Protein AF-A0A9P7CGU2-F1 (afdb_monomer_lite)

pLDDT: mean 72.19, std 17.39, range [30.64, 96.75]

Foldseek 3Di:
DDDDDDDDDPDDPDPPVVVVLLVVLVVVCVVVQLDDLVNSQVVSCVVPVPDDADSVNSQCCCVPVVQKDKAFEDEDAPVCPDPVNVVVVVVVVVVLVPDPVRDQQPPDKDKDKDKDQPPPRPRIGIDHHPDHHYDHDDPDHDFIWIWIWIAGNVGTQAIFTDGDDVPDDTDGDGDHDDDPD

Structure (mmCIF, N/CA/C/O backbone):
data_AF-A0A9P7CGU2-F1
#
_entry.id   AF-A0A9P7CGU2-F1
#
loop_
_atom_site.group_PDB
_atom_site.id
_atom_site.type_symbol
_atom_site.label_atom_id
_atom_site.label_alt_id
_atom_site.label_comp_id
_atom_site.label_asym_id
_atom_site.label_entity_id
_atom_site.label_seq_id
_atom_site.pdbx_PDB_ins_code
_atom_site.Cartn_x
_atom_site.Cartn_y
_atom_site.Cartn_z
_atom_site.occupancy
_atom_site.B_iso_or_equiv
_atom_site.auth_seq_id
_atom_site.auth_comp_id
_atom_site.auth_asym_id
_atom_site.auth_atom_id
_atom_site.pdbx_PDB_model_num
ATOM 1 N N . MET A 1 1 ? -16.434 8.265 68.501 1.00 37.88 1 MET A N 1
ATOM 2 C CA . MET A 1 1 ? -16.560 8.860 67.153 1.00 37.88 1 MET A CA 1
ATOM 3 C C . MET A 1 1 ? -15.640 8.088 66.218 1.00 37.88 1 MET A C 1
ATOM 5 O O . MET A 1 1 ? -14.451 8.360 66.194 1.00 37.88 1 MET A O 1
ATOM 9 N N . GLY A 1 2 ? -16.152 7.045 65.562 1.00 32.41 2 GLY A N 1
ATOM 10 C CA . GLY A 1 2 ? -15.391 6.237 64.605 1.00 32.41 2 GLY A CA 1
ATOM 11 C C . GLY A 1 2 ? -15.874 6.549 63.194 1.00 32.41 2 GLY A C 1
ATOM 12 O O . GLY A 1 2 ? -17.048 6.344 62.898 1.00 32.41 2 GLY A O 1
ATOM 13 N N . SER A 1 3 ? -15.001 7.099 62.356 1.00 31.88 3 SER A N 1
ATOM 14 C CA . SER A 1 3 ? -15.272 7.406 60.953 1.00 31.88 3 SER A CA 1
ATOM 15 C C . SER A 1 3 ? -15.147 6.134 60.110 1.00 31.88 3 SER A C 1
ATOM 17 O O . SER A 1 3 ? -14.070 5.553 59.998 1.00 31.88 3 SER A O 1
ATOM 19 N N . SER A 1 4 ? -16.256 5.684 59.513 1.00 32.94 4 SER A N 1
ATOM 20 C CA . SER A 1 4 ? -16.241 4.562 58.572 1.00 32.94 4 SER A CA 1
ATOM 21 C C . SER A 1 4 ? -15.754 5.038 57.204 1.00 32.94 4 SER A C 1
ATOM 23 O O . SER A 1 4 ? -16.378 5.892 56.571 1.00 32.94 4 SER A O 1
ATOM 25 N N . THR A 1 5 ? -14.653 4.468 56.735 1.00 36.03 5 THR A N 1
ATOM 26 C CA . THR A 1 5 ? -14.149 4.612 55.373 1.00 36.03 5 THR A CA 1
ATOM 27 C C . THR A 1 5 ? -15.061 3.850 54.407 1.00 36.03 5 THR A C 1
ATOM 29 O O . THR A 1 5 ? -15.158 2.626 54.436 1.00 36.03 5 THR A O 1
ATOM 32 N N . GLY A 1 6 ? -15.771 4.587 53.550 1.00 30.64 6 GLY A N 1
ATOM 33 C CA . GLY A 1 6 ? -16.609 4.018 52.497 1.00 30.64 6 GLY A CA 1
ATOM 34 C C . GLY A 1 6 ? -15.752 3.384 51.404 1.00 30.64 6 GLY A C 1
ATOM 35 O O . GLY A 1 6 ? -15.169 4.084 50.581 1.00 30.64 6 GLY A O 1
ATOM 36 N N . ALA A 1 7 ? -15.675 2.055 51.392 1.00 32.12 7 ALA A N 1
ATOM 37 C CA . ALA A 1 7 ? -15.080 1.298 50.302 1.00 32.12 7 ALA A CA 1
ATOM 38 C C . ALA A 1 7 ? -15.982 1.378 49.059 1.00 32.12 7 ALA A C 1
ATOM 40 O O . ALA A 1 7 ? -17.099 0.858 49.029 1.00 32.12 7 ALA A O 1
ATOM 41 N N . THR A 1 8 ? -15.490 2.027 48.008 1.00 32.62 8 THR A N 1
ATOM 42 C CA . THR A 1 8 ? -16.128 2.077 46.691 1.00 32.62 8 THR A CA 1
ATOM 43 C C . THR A 1 8 ? -16.125 0.677 46.073 1.00 32.62 8 THR A C 1
ATOM 45 O O . THR A 1 8 ? -15.131 0.220 45.507 1.00 32.62 8 THR A O 1
ATOM 48 N N . HIS A 1 9 ? -17.249 -0.033 46.179 1.00 30.89 9 HIS A N 1
ATOM 49 C CA . HIS A 1 9 ? -17.448 -1.312 45.505 1.00 30.89 9 HIS A CA 1
ATOM 50 C C . HIS A 1 9 ? -17.393 -1.127 43.981 1.00 30.89 9 HIS A C 1
ATOM 52 O O . HIS A 1 9 ? -18.337 -0.656 43.345 1.00 30.89 9 HIS A O 1
ATOM 58 N N . ARG A 1 10 ? -16.286 -1.561 43.371 1.00 36.75 10 ARG A N 1
ATOM 59 C CA . ARG A 1 10 ? -16.172 -1.753 41.923 1.00 36.75 10 ARG A CA 1
ATOM 60 C C . ARG A 1 10 ? -17.087 -2.919 41.533 1.00 36.75 10 ARG A C 1
ATOM 62 O O . ARG A 1 10 ? -16.716 -4.082 41.683 1.00 36.75 10 ARG A O 1
ATOM 69 N N . LYS A 1 11 ? -18.312 -2.618 41.085 1.00 37.34 11 LYS A N 1
ATOM 70 C CA . LYS A 1 11 ? -19.259 -3.620 40.568 1.00 37.34 11 LYS A CA 1
ATOM 71 C C . LYS A 1 11 ? -18.592 -4.399 39.425 1.00 37.34 11 LYS A C 1
ATOM 73 O O . LYS A 1 11 ? -18.336 -3.842 38.360 1.00 37.34 11 LYS A O 1
ATOM 78 N N . LYS A 1 12 ? -18.314 -5.689 39.642 1.00 38.78 12 LYS A N 1
ATOM 79 C CA . LYS A 1 12 ? -17.943 -6.633 38.578 1.00 38.78 12 LYS A CA 1
ATOM 80 C C . LYS A 1 12 ? -19.150 -6.780 37.645 1.00 38.78 12 LYS A C 1
ATOM 82 O O . LYS A 1 12 ? -20.145 -7.388 38.031 1.00 38.78 12 LYS A O 1
ATOM 87 N N . LYS A 1 13 ? -19.087 -6.205 36.440 1.00 42.78 13 LYS A N 1
ATOM 88 C CA . LYS A 1 13 ? -20.099 -6.446 35.401 1.00 42.78 13 LYS A CA 1
ATOM 89 C C . LYS A 1 13 ? -19.945 -7.876 34.859 1.00 42.78 13 LYS A C 1
ATOM 91 O O . LYS A 1 13 ? -18.907 -8.259 34.331 1.00 42.78 13 LYS A O 1
ATOM 96 N N . THR A 1 14 ? -21.010 -8.638 35.075 1.00 39.34 14 THR A N 1
ATOM 97 C CA . THR A 1 14 ? -21.422 -9.943 34.534 1.00 39.34 14 THR A CA 1
ATOM 98 C C . THR A 1 14 ? -20.773 -10.368 33.204 1.00 39.34 14 THR A C 1
ATOM 100 O O . THR A 1 14 ? -20.945 -9.710 32.179 1.00 39.34 14 THR A O 1
ATOM 103 N N . GLY A 1 15 ? -20.104 -11.526 33.200 1.00 44.94 15 GLY A N 1
ATOM 104 C CA . GLY A 1 15 ? -19.258 -12.014 32.097 1.00 44.94 15 GLY A CA 1
ATOM 105 C C . GLY A 1 15 ? -19.942 -12.411 30.778 1.00 44.94 15 GLY A C 1
ATOM 106 O O . GLY A 1 15 ? -19.235 -12.646 29.802 1.00 44.94 15 GLY A O 1
ATOM 107 N N . LEU A 1 16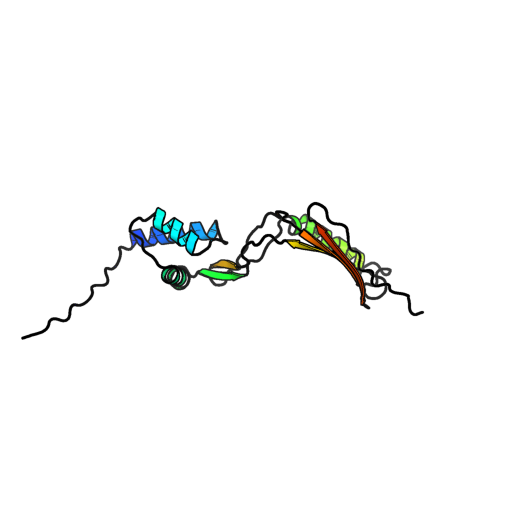 ? -21.279 -12.474 30.701 1.00 40.31 16 LEU A N 1
ATOM 108 C CA . LEU A 1 16 ? -21.995 -12.814 29.457 1.00 40.31 16 LEU A CA 1
ATOM 109 C C . LEU A 1 16 ? -22.236 -11.580 28.566 1.00 40.31 16 LEU A C 1
ATOM 111 O O . LEU A 1 16 ? -21.989 -11.630 27.364 1.00 40.31 16 LEU A O 1
ATOM 115 N N . SER A 1 17 ? -22.622 -10.450 29.169 1.00 56.09 17 SER A N 1
ATOM 116 C CA . SER A 1 17 ? -22.809 -9.165 28.473 1.00 56.09 17 SER A CA 1
ATOM 117 C C . SER A 1 17 ? -21.483 -8.631 27.910 1.00 56.09 17 SER A C 1
ATOM 119 O O . SER A 1 17 ? -21.430 -8.200 26.760 1.00 56.09 17 SER A O 1
ATOM 121 N N . SER A 1 18 ? -20.383 -8.782 28.657 1.00 62.91 18 SER A N 1
ATOM 122 C CA . SER A 1 18 ? -19.045 -8.359 28.221 1.00 62.91 18 SER A CA 1
ATOM 123 C C . SER A 1 18 ? -18.516 -9.153 27.019 1.00 62.91 18 SER A C 1
ATOM 125 O O . SER A 1 18 ? -17.850 -8.589 26.158 1.00 62.91 18 SER A O 1
ATOM 127 N N . ARG A 1 19 ? -18.832 -10.454 26.913 1.00 63.19 19 ARG A N 1
ATOM 128 C CA . ARG A 1 19 ? -18.417 -11.294 25.770 1.00 63.19 19 ARG A CA 1
ATOM 129 C C . ARG A 1 19 ? -19.183 -10.963 24.491 1.00 63.19 19 ARG A C 1
ATOM 131 O O . ARG A 1 19 ? -18.594 -10.945 23.415 1.00 63.19 19 ARG A O 1
ATOM 138 N N . ILE A 1 20 ? -20.481 -10.683 24.607 1.00 68.44 20 ILE A N 1
ATOM 139 C CA . ILE A 1 20 ? -21.316 -10.272 23.468 1.00 68.44 20 ILE A CA 1
ATOM 140 C C . ILE A 1 20 ? -20.854 -8.908 22.942 1.00 68.44 20 ILE A C 1
ATOM 142 O O . ILE A 1 20 ? -20.693 -8.745 21.732 1.00 68.44 20 ILE A O 1
ATOM 146 N N . LEU A 1 21 ? -20.563 -7.968 23.848 1.00 68.06 21 LEU A N 1
ATOM 147 C CA . LEU A 1 21 ? -20.000 -6.657 23.518 1.00 68.06 21 LEU A CA 1
ATOM 148 C C . LEU A 1 21 ? -18.669 -6.792 22.756 1.00 68.06 21 LEU A C 1
ATOM 150 O O . LEU A 1 21 ? -18.493 -6.174 21.706 1.00 68.06 21 LEU A O 1
ATOM 154 N N . LEU A 1 22 ? -17.769 -7.657 23.240 1.00 71.31 22 LEU A N 1
ATOM 155 C CA . LEU A 1 22 ? -16.462 -7.905 22.627 1.00 71.31 22 LEU A CA 1
ATOM 156 C C . LEU A 1 22 ? -16.592 -8.443 21.194 1.00 71.31 22 LEU A C 1
ATOM 158 O O . LEU A 1 22 ? -15.954 -7.937 20.274 1.00 71.31 22 LEU A O 1
ATOM 162 N N . LEU A 1 23 ? -17.464 -9.432 20.980 1.00 76.31 23 LEU A N 1
ATOM 163 C CA . LEU A 1 23 ? -17.697 -10.013 19.654 1.00 76.31 23 LEU A CA 1
ATOM 164 C C . LEU A 1 23 ? -18.288 -8.998 18.670 1.00 76.31 23 LEU A C 1
ATOM 166 O O . LEU A 1 23 ? -17.923 -8.988 17.495 1.00 76.31 23 LEU A O 1
ATOM 170 N N . GLN A 1 24 ? -19.202 -8.141 19.128 1.00 75.62 24 GLN A N 1
ATOM 171 C CA . GLN A 1 24 ? -19.783 -7.101 18.282 1.00 75.62 24 GLN A CA 1
ATOM 172 C C . GLN A 1 24 ? -18.763 -6.023 17.904 1.00 75.62 24 GLN A C 1
ATOM 174 O O . GLN A 1 24 ? -18.763 -5.573 16.758 1.00 75.62 24 GLN A O 1
ATOM 179 N N . LEU A 1 25 ? -17.886 -5.649 18.836 1.00 77.56 25 LEU A N 1
ATOM 180 C CA . LEU A 1 25 ? -16.820 -4.678 18.611 1.00 77.56 25 LEU A CA 1
ATOM 181 C C . LEU A 1 25 ? -15.802 -5.183 17.582 1.00 77.56 25 LEU A C 1
ATOM 183 O O . LEU A 1 25 ? -15.525 -4.490 16.604 1.00 77.56 25 LEU A O 1
ATOM 187 N N . VAL A 1 26 ? -15.323 -6.418 17.753 1.00 81.31 26 VAL A N 1
ATOM 188 C CA . VAL A 1 26 ? -14.406 -7.079 16.810 1.00 81.31 26 VAL A CA 1
ATOM 189 C C . VAL A 1 26 ? -15.022 -7.133 15.412 1.00 81.31 26 VAL A C 1
ATOM 191 O O . VAL A 1 26 ? -14.436 -6.636 14.454 1.00 81.31 26 VAL A O 1
ATOM 194 N N . ARG A 1 27 ? -16.269 -7.615 15.296 1.00 83.44 27 ARG A N 1
ATOM 195 C CA . ARG A 1 27 ? -16.975 -7.668 14.006 1.00 83.44 27 ARG A CA 1
ATOM 196 C C . ARG A 1 27 ? -17.137 -6.295 13.361 1.00 83.44 27 ARG A C 1
ATOM 198 O O . ARG A 1 27 ? -17.102 -6.199 12.137 1.00 83.44 27 ARG A O 1
ATOM 205 N N . PHE A 1 28 ? -17.375 -5.241 14.138 1.00 83.62 28 PHE A N 1
AT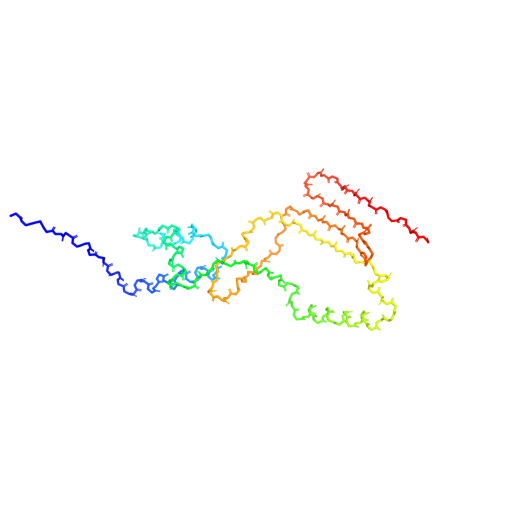OM 206 C CA . PHE A 1 28 ? -17.519 -3.898 13.581 1.00 83.62 28 PHE A CA 1
ATOM 207 C C . PHE A 1 28 ? -16.197 -3.379 13.010 1.00 83.62 28 PHE A C 1
ATOM 209 O O . PHE A 1 28 ? -16.196 -2.858 11.895 1.00 83.62 28 PHE A O 1
ATOM 216 N N . ILE A 1 29 ? -15.093 -3.555 13.742 1.00 82.56 29 ILE A N 1
ATOM 217 C CA . ILE A 1 29 ? -13.759 -3.104 13.327 1.00 82.56 29 ILE A CA 1
ATOM 218 C C . ILE A 1 29 ? -13.276 -3.887 12.108 1.00 82.56 29 ILE A C 1
ATOM 220 O O . ILE A 1 29 ? -12.797 -3.276 11.158 1.00 82.56 29 ILE A O 1
ATOM 224 N N . ASP A 1 30 ? -13.472 -5.205 12.084 1.00 83.00 30 ASP A N 1
ATOM 225 C CA . ASP A 1 30 ? -13.054 -6.042 10.954 1.00 83.00 30 ASP A CA 1
ATOM 226 C C . ASP A 1 30 ? -13.797 -5.667 9.659 1.00 83.00 30 ASP A C 1
ATOM 228 O O . ASP A 1 30 ? -13.213 -5.671 8.576 1.00 83.00 30 ASP A O 1
ATOM 232 N N . ASN A 1 31 ? -15.072 -5.271 9.765 1.00 84.06 31 ASN A N 1
ATOM 233 C CA . ASN A 1 31 ? -15.859 -4.796 8.621 1.00 84.06 31 ASN A CA 1
ATOM 234 C C . ASN A 1 31 ? -15.598 -3.323 8.268 1.00 84.06 31 ASN A C 1
ATOM 236 O O . ASN A 1 31 ? -15.838 -2.909 7.136 1.00 84.06 31 ASN A O 1
ATOM 240 N N . ASN A 1 32 ? -15.117 -2.520 9.221 1.00 82.19 32 ASN A N 1
ATOM 241 C CA . ASN A 1 32 ? -14.881 -1.086 9.061 1.00 82.19 32 ASN A CA 1
ATOM 242 C C . ASN A 1 32 ? -13.493 -0.712 9.603 1.00 82.19 32 ASN A C 1
ATOM 244 O O . ASN A 1 32 ? -13.394 0.056 10.563 1.00 82.19 32 ASN A O 1
ATOM 248 N N . PRO A 1 33 ? -12.399 -1.200 8.993 1.00 74.44 33 PRO A N 1
ATOM 249 C CA . PRO A 1 33 ? -11.053 -1.032 9.546 1.00 74.44 33 PRO A CA 1
ATOM 250 C C . PRO A 1 33 ? -10.683 0.449 9.733 1.00 74.44 33 PRO A C 1
ATOM 252 O O . PRO A 1 33 ? -10.002 0.829 10.686 1.00 74.44 33 PRO A O 1
ATOM 255 N N . VAL A 1 34 ? -11.191 1.325 8.862 1.00 80.25 34 VAL A N 1
ATOM 256 C CA . VAL A 1 34 ? -10.941 2.776 8.893 1.00 80.25 34 VAL A CA 1
ATOM 257 C C . VAL A 1 34 ? -11.797 3.550 9.905 1.00 80.25 34 VAL A C 1
ATOM 259 O O . VAL A 1 34 ? -11.641 4.770 10.007 1.00 80.25 34 VAL A O 1
ATOM 262 N N . ALA A 1 35 ? -12.681 2.877 10.649 1.00 82.94 35 ALA A N 1
ATOM 263 C CA . ALA A 1 35 ? -13.595 3.521 11.584 1.00 82.94 35 ALA A CA 1
ATOM 264 C C . ALA A 1 35 ? -12.851 4.346 12.646 1.00 82.94 35 ALA A C 1
ATOM 266 O O . ALA A 1 35 ? -11.808 3.966 13.193 1.00 82.94 35 ALA A O 1
ATOM 267 N N . MET A 1 36 ? -13.397 5.522 12.942 1.00 81.88 36 MET A N 1
ATOM 268 C CA . MET A 1 36 ? -12.904 6.374 14.018 1.00 81.88 36 MET A CA 1
ATOM 269 C C . MET A 1 36 ? -13.382 5.863 15.376 1.00 81.88 36 MET A C 1
ATOM 271 O O . MET A 1 36 ? -14.470 5.310 15.491 1.00 81.88 36 MET A O 1
ATOM 275 N N . LEU A 1 37 ? -12.608 6.140 16.431 1.00 82.56 37 LEU A N 1
ATOM 276 C CA . LEU A 1 37 ? -13.021 5.853 17.812 1.00 82.56 37 LEU A CA 1
ATOM 277 C C . LEU A 1 37 ? -14.381 6.474 18.155 1.00 82.56 37 LEU A C 1
ATOM 279 O O . LEU A 1 37 ? -15.142 5.867 18.894 1.00 82.56 37 LEU A O 1
ATOM 283 N N . ALA A 1 38 ? -14.686 7.654 17.603 1.00 81.00 38 ALA A N 1
ATOM 284 C CA . ALA A 1 38 ? -15.995 8.285 17.751 1.00 81.00 38 ALA A CA 1
ATOM 285 C C . ALA A 1 38 ? -17.106 7.421 17.140 1.00 81.00 38 ALA A C 1
ATOM 287 O O . ALA A 1 38 ? -18.042 7.086 17.839 1.00 81.00 38 ALA A O 1
ATOM 288 N N . GLN A 1 39 ? -16.938 6.948 15.901 1.00 82.50 39 GLN A N 1
ATOM 289 C CA . GLN A 1 39 ? -17.921 6.083 15.236 1.00 82.50 39 GLN A CA 1
ATOM 290 C C . GLN A 1 39 ? -18.103 4.747 15.964 1.00 82.50 39 GLN A C 1
ATOM 292 O O . GLN A 1 39 ? -19.216 4.250 16.078 1.00 82.50 39 GLN A O 1
ATOM 297 N N . ILE A 1 40 ? -17.009 4.169 16.471 1.00 81.62 40 ILE A N 1
ATOM 298 C CA . ILE A 1 40 ? -17.056 2.952 17.288 1.00 81.62 40 ILE A CA 1
ATOM 299 C C . ILE A 1 40 ? -17.842 3.218 18.579 1.00 81.62 40 ILE A C 1
ATOM 301 O O . ILE A 1 40 ? -18.693 2.415 18.950 1.00 81.62 40 ILE A O 1
ATOM 305 N N . ALA A 1 41 ? -17.579 4.342 19.250 1.00 80.00 41 ALA A N 1
ATOM 306 C CA . ALA A 1 41 ? -18.295 4.733 20.458 1.00 80.00 41 ALA A CA 1
ATOM 307 C C . ALA A 1 41 ? -19.781 4.997 20.180 1.00 80.00 41 ALA A C 1
ATOM 309 O O . ALA A 1 41 ? -20.609 4.474 20.912 1.00 80.00 41 ALA A O 1
ATOM 310 N N . ASP A 1 42 ? -20.118 5.706 19.101 1.00 81.62 42 ASP A N 1
ATOM 311 C CA . ASP A 1 42 ? -21.499 6.015 18.715 1.00 81.62 42 ASP A CA 1
ATOM 312 C C . ASP A 1 42 ? -22.298 4.728 18.447 1.00 81.62 42 ASP A C 1
ATOM 314 O O . ASP A 1 42 ? -23.383 4.549 18.990 1.00 81.62 42 ASP A O 1
ATOM 318 N N . VAL A 1 43 ? -21.730 3.776 17.692 1.00 80.31 43 VAL A N 1
ATOM 319 C CA . VAL A 1 43 ? -22.367 2.472 17.407 1.00 80.31 43 VAL A CA 1
ATOM 320 C C . VAL A 1 43 ? -22.562 1.636 18.671 1.00 80.31 43 VAL A C 1
ATOM 322 O O . VAL A 1 43 ? -23.523 0.873 18.777 1.00 80.31 43 VAL A O 1
ATOM 325 N N . LEU A 1 44 ? -21.640 1.734 19.626 1.00 76.88 44 LEU A N 1
ATOM 326 C CA . LEU A 1 44 ? -21.751 1.020 20.892 1.00 76.88 44 LEU A CA 1
ATOM 327 C C . LEU A 1 44 ? -22.745 1.692 21.843 1.00 76.88 44 LEU A C 1
ATOM 329 O O . LEU A 1 44 ? -23.483 0.987 22.521 1.00 76.88 44 LEU A O 1
ATOM 333 N N . SER A 1 45 ? -22.800 3.021 21.879 1.00 78.00 45 SER A N 1
ATOM 334 C CA . SER A 1 45 ? -23.781 3.758 22.677 1.00 78.00 45 SER A CA 1
ATOM 335 C C . SER A 1 45 ? -25.205 3.595 22.139 1.00 78.00 45 SER A C 1
ATOM 337 O O . SER A 1 45 ? -26.125 3.483 22.938 1.00 78.00 45 SER A O 1
ATOM 339 N N . ASP A 1 46 ? -25.389 3.489 20.820 1.00 78.94 46 ASP A N 1
ATOM 340 C CA . ASP A 1 46 ? -26.692 3.196 20.198 1.00 78.94 46 ASP A CA 1
ATOM 341 C C . ASP A 1 46 ? -27.206 1.789 20.555 1.00 78.94 46 ASP A C 1
ATOM 343 O O . ASP A 1 46 ? -28.386 1.577 20.815 1.00 78.94 46 ASP A O 1
ATOM 347 N N . LYS A 1 47 ? -26.304 0.804 20.642 1.00 75.12 47 LYS A N 1
ATOM 348 C CA . LYS A 1 47 ? -26.661 -0.581 21.001 1.00 75.12 47 LYS A CA 1
ATOM 349 C C . LYS A 1 47 ? -26.821 -0.818 22.499 1.00 75.12 47 LYS A C 1
ATOM 351 O O . LYS A 1 47 ? -27.400 -1.830 22.892 1.00 75.12 47 LYS A O 1
ATOM 356 N N . PHE A 1 48 ? -26.264 0.061 23.325 1.00 75.44 48 PHE A N 1
ATOM 357 C CA . PHE A 1 48 ? -26.248 -0.074 24.774 1.00 75.44 48 PHE A CA 1
ATOM 358 C C . PHE A 1 48 ? -26.500 1.296 25.409 1.00 75.44 48 PHE A C 1
ATOM 360 O O . PHE A 1 48 ? -25.554 2.030 25.692 1.00 75.44 48 PHE A O 1
ATOM 367 N N . GLU A 1 49 ? -27.769 1.604 25.684 1.00 70.00 49 GLU A N 1
ATOM 368 C CA . GLU A 1 49 ? -28.215 2.897 26.237 1.00 70.00 49 GLU A CA 1
ATOM 369 C C . GLU A 1 49 ? -27.476 3.294 27.536 1.00 70.00 49 GLU A C 1
ATOM 371 O O . GLU A 1 49 ? -27.226 4.473 27.792 1.00 70.00 49 GLU A O 1
ATOM 376 N N . ASP A 1 50 ? -27.027 2.309 28.323 1.00 74.50 50 ASP A N 1
ATOM 377 C CA . ASP A 1 50 ? -26.287 2.518 29.576 1.00 74.50 50 ASP A CA 1
ATOM 378 C C . ASP A 1 50 ? -24.758 2.630 29.410 1.00 74.50 50 ASP A C 1
ATOM 380 O O . ASP A 1 50 ? -24.020 2.831 30.388 1.00 74.50 50 ASP A O 1
ATOM 384 N N . LEU A 1 51 ? -24.227 2.440 28.199 1.00 73.31 51 LEU A N 1
ATOM 385 C CA . LEU A 1 51 ? -22.788 2.411 27.959 1.00 73.31 51 LEU A CA 1
ATOM 386 C C . LEU A 1 51 ? -22.243 3.824 27.724 1.00 73.31 51 LEU A C 1
ATOM 388 O O . LEU A 1 51 ? -22.198 4.334 26.606 1.00 73.31 51 LEU A O 1
ATOM 392 N N . LYS A 1 52 ? -21.737 4.429 28.802 1.00 72.25 52 LYS A N 1
ATOM 393 C CA . LYS A 1 52 ? -20.931 5.657 28.753 1.00 72.25 52 LYS A CA 1
ATOM 394 C C . LYS A 1 52 ? -19.447 5.316 28.830 1.00 72.25 52 LYS A C 1
ATOM 396 O O . LYS A 1 52 ? -18.912 5.088 29.913 1.00 72.25 52 LYS A O 1
ATOM 401 N N . ILE A 1 53 ? -18.782 5.290 27.681 1.00 75.62 53 ILE A N 1
ATOM 402 C CA . ILE A 1 53 ? -17.336 5.076 27.574 1.00 75.62 53 ILE A CA 1
ATOM 403 C C . ILE A 1 53 ? -16.682 6.289 26.910 1.00 75.62 53 ILE A C 1
ATOM 405 O O . ILE A 1 53 ? -17.151 6.793 25.893 1.00 75.62 53 ILE A O 1
ATOM 409 N N . SER A 1 54 ? -15.607 6.801 27.510 1.00 81.75 54 SER A N 1
ATOM 410 C CA . SER A 1 54 ? -14.833 7.891 26.913 1.00 81.75 54 SER A CA 1
ATOM 411 C C . SER A 1 54 ? -13.993 7.376 25.740 1.00 81.75 54 SER A C 1
ATOM 413 O O . SER A 1 54 ? -13.677 6.190 25.656 1.00 81.75 54 SER A O 1
ATOM 415 N N . ARG A 1 55 ? -13.546 8.276 24.856 1.00 81.00 55 ARG A N 1
ATOM 416 C CA . ARG A 1 55 ? -12.641 7.912 23.748 1.00 81.00 55 ARG A CA 1
ATOM 417 C C . ARG A 1 55 ? -11.339 7.270 24.240 1.00 81.00 55 ARG A C 1
ATOM 419 O O . ARG A 1 55 ? -10.878 6.316 23.627 1.00 81.00 55 ARG A O 1
ATOM 426 N N . SER A 1 56 ? -10.778 7.764 25.345 1.00 80.88 56 SER A N 1
ATOM 427 C CA . SER A 1 56 ? -9.577 7.191 25.968 1.00 80.88 56 SER A CA 1
ATOM 428 C C . SER A 1 56 ? -9.846 5.830 26.610 1.00 80.88 56 SER A C 1
ATOM 430 O O . SER A 1 56 ? -9.023 4.929 26.497 1.00 80.88 56 SER A O 1
ATOM 432 N N . GLY A 1 57 ? -11.015 5.650 27.234 1.00 81.94 57 GLY A N 1
ATOM 433 C CA . GLY A 1 57 ? -11.445 4.353 27.753 1.00 81.94 57 GLY A CA 1
ATOM 434 C C . GLY A 1 57 ? -11.623 3.324 26.638 1.00 81.94 57 GLY A C 1
ATOM 435 O O . GLY A 1 57 ? -11.220 2.179 26.802 1.00 81.94 57 GLY A O 1
ATOM 436 N N . MET A 1 58 ? -12.160 3.746 25.489 1.00 81.81 58 MET A N 1
ATOM 437 C CA . MET A 1 58 ? -12.299 2.903 24.301 1.00 81.81 58 MET A CA 1
ATOM 438 C C . MET A 1 58 ? -10.942 2.500 23.727 1.00 81.81 58 MET A C 1
ATOM 440 O O . MET A 1 58 ? -10.734 1.336 23.409 1.00 81.81 58 MET A O 1
ATOM 444 N N . ASP A 1 59 ? -10.022 3.455 23.594 1.00 83.25 59 ASP A N 1
ATOM 445 C CA . ASP A 1 59 ? -8.680 3.191 23.077 1.00 83.25 59 ASP A CA 1
ATOM 446 C C . ASP A 1 59 ? -7.941 2.164 23.939 1.00 83.25 59 ASP A C 1
ATOM 448 O O . ASP A 1 59 ? -7.476 1.147 23.430 1.00 83.25 59 ASP A O 1
ATOM 452 N N . LYS A 1 60 ? -7.968 2.371 25.259 1.00 84.31 60 LYS A N 1
ATOM 453 C CA . LYS A 1 60 ? -7.389 1.456 26.240 1.00 84.31 60 LYS A CA 1
ATOM 454 C C . LYS A 1 60 ? -8.030 0.068 26.192 1.00 84.31 60 LYS A C 1
ATOM 456 O O . LYS A 1 60 ? -7.323 -0.928 26.204 1.00 84.31 60 LYS A O 1
ATOM 461 N N . HIS A 1 61 ? -9.357 -0.009 26.089 1.00 82.94 61 HIS A N 1
ATOM 462 C CA . HIS A 1 61 ? -10.070 -1.285 25.976 1.00 82.94 61 HIS A CA 1
ATOM 463 C C . HIS A 1 61 ? -9.699 -2.043 24.692 1.00 82.94 61 HIS A C 1
ATOM 465 O O . HIS A 1 61 ? -9.539 -3.262 24.697 1.00 82.94 61 HIS A O 1
ATOM 471 N N . LEU A 1 62 ? -9.533 -1.324 23.580 1.00 83.06 62 LEU A N 1
ATOM 472 C CA . LEU A 1 62 ? -9.108 -1.923 22.320 1.00 83.06 62 LEU A CA 1
ATOM 473 C C . LEU A 1 62 ? -7.680 -2.457 22.402 1.00 83.06 62 LEU A C 1
ATOM 475 O O . LEU A 1 62 ? -7.427 -3.558 21.921 1.00 83.06 62 LEU A O 1
ATOM 479 N N . GLU A 1 63 ? -6.772 -1.711 23.019 1.00 83.56 63 GLU A N 1
ATOM 480 C CA . GLU A 1 63 ? -5.376 -2.116 23.164 1.00 83.56 63 GLU A CA 1
ATOM 481 C C . GLU A 1 63 ? -5.205 -3.270 24.164 1.00 83.56 63 GLU A C 1
ATOM 483 O O . GLU A 1 63 ? -4.600 -4.287 23.827 1.00 83.56 63 GLU A O 1
ATOM 488 N N . GLU A 1 64 ? -5.769 -3.142 25.367 1.00 83.56 64 GLU A N 1
ATOM 489 C CA . GLU A 1 64 ? -5.534 -4.067 26.482 1.00 83.56 64 GLU A CA 1
ATOM 490 C C . GLU A 1 64 ? -6.429 -5.310 26.427 1.00 83.56 64 GLU A C 1
ATOM 492 O O . GLU A 1 64 ? -5.941 -6.425 26.607 1.00 83.56 64 GLU A O 1
ATOM 497 N N . ASP A 1 65 ? -7.726 -5.141 26.154 1.00 81.06 65 ASP A N 1
ATOM 498 C CA . ASP A 1 65 ? -8.700 -6.237 26.239 1.00 81.06 65 ASP A CA 1
ATOM 499 C C . ASP A 1 65 ? -8.969 -6.897 24.877 1.00 81.06 65 ASP A C 1
ATOM 501 O O . ASP A 1 65 ? -9.307 -8.080 24.816 1.00 81.06 65 ASP A O 1
ATOM 505 N N . CYS A 1 66 ? -8.810 -6.156 23.772 1.00 80.12 66 CYS A N 1
ATOM 506 C CA . CYS A 1 66 ? -9.057 -6.669 22.417 1.00 80.12 66 CYS A CA 1
ATOM 507 C C . CYS A 1 66 ? -7.770 -6.957 21.627 1.00 80.12 66 CYS A C 1
ATOM 509 O O . CYS A 1 66 ? -7.848 -7.574 20.565 1.00 80.12 66 CYS A O 1
ATOM 511 N N . SER A 1 67 ? -6.599 -6.523 22.116 1.00 86.56 67 SER A N 1
ATOM 512 C CA . SER A 1 67 ? -5.317 -6.615 21.399 1.00 86.56 67 SER A CA 1
ATOM 513 C C . SER A 1 67 ? -5.342 -5.962 20.008 1.00 86.56 67 SER A C 1
ATOM 515 O O . SER A 1 67 ? -4.741 -6.482 19.073 1.00 86.56 67 SER A O 1
ATOM 517 N N . TYR A 1 68 ? -6.042 -4.837 19.840 1.00 83.94 68 TYR A N 1
ATOM 518 C CA . TYR A 1 68 ? -6.038 -4.043 18.608 1.00 83.94 68 TYR A CA 1
ATOM 519 C C . TYR A 1 68 ? -5.094 -2.853 18.730 1.00 83.94 68 TYR A C 1
ATOM 521 O O . TYR A 1 68 ? -5.214 -2.042 19.647 1.00 83.94 68 TYR A O 1
ATOM 529 N N . THR A 1 69 ? -4.226 -2.682 17.738 1.00 82.56 69 THR A N 1
ATOM 530 C CA . THR A 1 69 ? -3.314 -1.540 17.641 1.00 82.56 69 THR A CA 1
ATOM 531 C C . THR A 1 69 ? -3.647 -0.671 16.433 1.00 82.56 69 THR A C 1
ATOM 533 O O . THR A 1 69 ? -4.304 -1.095 15.477 1.00 82.56 69 THR A O 1
ATOM 536 N N . LEU A 1 70 ? -3.242 0.599 16.499 1.00 82.38 70 LEU A N 1
ATOM 537 C CA . LEU A 1 70 ? -3.379 1.536 15.392 1.00 82.38 70 LEU A CA 1
ATOM 538 C C . LEU A 1 70 ? -2.200 1.357 14.433 1.00 82.38 70 LEU A C 1
ATOM 540 O O . LEU A 1 70 ? -1.066 1.674 14.778 1.00 82.38 70 LEU A O 1
ATOM 544 N N . ASN A 1 71 ? -2.480 0.884 13.223 1.00 80.62 71 ASN A N 1
ATOM 545 C CA . ASN A 1 71 ? -1.474 0.565 12.216 1.00 80.62 71 ASN A CA 1
ATOM 546 C C . ASN A 1 71 ? -1.668 1.408 10.951 1.00 80.62 71 ASN A C 1
ATOM 548 O O . ASN A 1 71 ? -2.771 1.860 10.633 1.00 80.62 71 ASN A O 1
ATOM 552 N N . ILE A 1 72 ? -0.580 1.622 10.206 1.00 79.94 72 ILE A N 1
ATOM 553 C CA . ILE A 1 72 ? -0.636 2.264 8.888 1.00 79.94 72 ILE A CA 1
ATOM 554 C C . ILE A 1 72 ? -1.307 1.302 7.904 1.00 79.94 72 ILE A C 1
ATOM 556 O O . ILE A 1 72 ? -0.944 0.129 7.810 1.00 79.94 72 ILE A O 1
ATOM 560 N N . ILE A 1 73 ? -2.281 1.806 7.150 1.00 80.31 73 ILE A N 1
ATOM 561 C CA . ILE A 1 73 ? -3.034 1.008 6.185 1.00 80.31 73 ILE A CA 1
ATOM 562 C C . ILE A 1 73 ? -2.159 0.686 4.983 1.00 80.31 73 ILE A C 1
ATOM 564 O O . ILE A 1 73 ? -1.716 1.579 4.255 1.00 80.31 73 ILE A O 1
ATOM 568 N N . THR A 1 74 ? -2.031 -0.604 4.695 1.00 77.56 74 THR A N 1
ATOM 569 C CA . THR A 1 74 ? -1.524 -1.075 3.410 1.00 77.56 74 THR A CA 1
ATOM 570 C C . THR A 1 74 ? -2.682 -1.141 2.418 1.00 77.56 74 THR A C 1
ATOM 572 O O . THR A 1 74 ? -3.589 -1.970 2.537 1.00 77.56 74 THR A O 1
ATOM 575 N N . LYS A 1 75 ? -2.668 -0.241 1.432 1.00 74.75 75 LYS A N 1
ATOM 576 C CA . LYS A 1 75 ? -3.664 -0.202 0.354 1.00 74.75 75 LYS A CA 1
ATOM 577 C C . LYS A 1 75 ? -3.295 -1.241 -0.697 1.00 74.75 75 LYS A C 1
ATOM 579 O O . LYS A 1 75 ? -2.261 -1.106 -1.346 1.00 74.75 75 LYS A O 1
ATOM 584 N N . ILE A 1 76 ? -4.144 -2.248 -0.888 1.00 72.75 76 ILE A N 1
ATOM 585 C CA . ILE A 1 76 ? -3.919 -3.296 -1.892 1.00 72.75 76 ILE A CA 1
ATOM 586 C C . ILE A 1 76 ? -4.831 -3.018 -3.093 1.00 72.75 76 ILE A C 1
ATOM 588 O O . ILE A 1 76 ? -6.040 -3.219 -2.985 1.00 72.75 76 ILE A O 1
ATOM 592 N N . PRO A 1 77 ? -4.300 -2.531 -4.232 1.00 71.19 77 PRO A N 1
ATOM 593 C CA . PRO A 1 77 ? -5.087 -2.344 -5.446 1.00 71.19 77 PRO A CA 1
ATOM 594 C C . PRO A 1 77 ? -5.377 -3.710 -6.101 1.00 71.19 77 PRO A C 1
ATOM 596 O O . PRO A 1 77 ? -4.462 -4.305 -6.679 1.00 71.19 77 PRO A O 1
ATOM 599 N N . PRO A 1 78 ? -6.631 -4.207 -6.083 1.00 70.81 78 PRO A N 1
ATOM 600 C CA . PRO A 1 78 ? -6.952 -5.584 -6.478 1.00 70.81 78 PRO A CA 1
ATOM 601 C C . PRO A 1 78 ? -6.593 -5.881 -7.939 1.00 70.81 78 PRO A C 1
ATOM 603 O O . PRO A 1 78 ? -6.053 -6.937 -8.249 1.00 70.81 78 PRO A O 1
ATOM 606 N N . LYS A 1 79 ? -6.774 -4.901 -8.834 1.00 72.44 79 LYS A N 1
ATOM 607 C CA . LYS A 1 79 ? -6.459 -5.032 -10.265 1.00 72.44 79 LYS A CA 1
ATOM 608 C C . LYS A 1 79 ? -4.965 -5.242 -10.557 1.00 72.44 79 LYS A C 1
ATOM 610 O O . LYS A 1 79 ? -4.624 -5.788 -11.596 1.00 72.44 79 LYS A O 1
ATOM 615 N N . ARG A 1 80 ? -4.060 -4.780 -9.682 1.00 66.88 80 ARG A N 1
ATOM 616 C CA . ARG A 1 80 ? -2.601 -4.899 -9.891 1.00 66.88 80 ARG A CA 1
ATOM 617 C C . ARG A 1 80 ? -2.008 -6.184 -9.315 1.00 66.88 80 ARG A C 1
ATOM 619 O O . ARG A 1 80 ? -0.841 -6.451 -9.598 1.00 66.88 80 ARG A O 1
ATOM 626 N N . ASN A 1 81 ? -2.784 -6.911 -8.511 1.00 80.56 81 ASN A N 1
ATOM 627 C CA . ASN A 1 81 ? -2.334 -8.060 -7.730 1.00 80.56 81 ASN A CA 1
ATOM 628 C C . ASN A 1 81 ? -3.051 -9.363 -8.123 1.00 80.56 81 ASN A C 1
ATOM 630 O O . ASN A 1 81 ? -3.058 -10.309 -7.340 1.00 80.56 81 ASN A O 1
ATOM 634 N N . SER A 1 82 ? -3.686 -9.410 -9.300 1.00 86.38 82 SER A N 1
ATOM 635 C CA . SER A 1 82 ? -4.197 -10.671 -9.838 1.00 86.38 82 SER A CA 1
ATOM 636 C C . SER A 1 82 ? -3.035 -11.551 -10.323 1.00 86.38 82 SER A C 1
ATOM 638 O O . SER A 1 82 ? -2.038 -11.004 -10.811 1.00 86.38 82 SER A O 1
ATOM 640 N N . PRO A 1 83 ? -3.151 -12.889 -10.218 1.00 89.81 83 PRO A N 1
ATOM 641 C CA . PRO A 1 83 ? -2.115 -13.819 -10.674 1.00 89.81 83 PRO A CA 1
ATOM 642 C C . PRO A 1 83 ? -1.679 -13.552 -12.119 1.00 89.81 83 PRO A C 1
ATOM 644 O O . PRO A 1 83 ? -0.488 -13.397 -12.376 1.00 89.81 83 PRO A O 1
ATOM 647 N N . ASP A 1 84 ? -2.640 -13.345 -13.021 1.00 91.56 84 ASP A N 1
ATOM 648 C CA . ASP A 1 84 ? -2.379 -13.101 -14.445 1.00 91.56 84 ASP A CA 1
ATOM 649 C C . ASP A 1 84 ? -1.522 -11.848 -14.685 1.00 91.56 84 ASP A C 1
ATOM 651 O O . ASP A 1 84 ? -0.626 -11.835 -15.527 1.00 91.56 84 ASP A O 1
ATOM 655 N N . ILE A 1 85 ? -1.765 -10.770 -13.928 1.00 89.81 85 ILE A N 1
ATOM 656 C CA . ILE A 1 85 ? -1.007 -9.518 -14.060 1.00 89.81 85 ILE A CA 1
ATOM 657 C C . ILE A 1 85 ? 0.399 -9.666 -13.477 1.00 89.81 85 ILE A C 1
ATOM 659 O O . ILE A 1 85 ? 1.338 -9.047 -13.981 1.00 89.81 85 ILE A O 1
ATOM 663 N N . ILE A 1 86 ? 0.555 -10.460 -12.416 1.00 90.62 86 ILE A N 1
ATOM 664 C CA . ILE A 1 86 ? 1.865 -10.770 -11.836 1.00 90.62 86 ILE A CA 1
ATOM 665 C C . ILE A 1 86 ? 2.688 -11.588 -12.834 1.00 90.62 86 ILE A C 1
ATOM 667 O O . ILE A 1 86 ? 3.830 -11.225 -13.115 1.00 90.62 86 ILE A O 1
ATOM 671 N N . GLU A 1 87 ? 2.098 -12.625 -13.427 1.00 94.62 87 GLU A N 1
ATOM 672 C CA . GLU A 1 87 ? 2.765 -13.461 -14.425 1.00 94.62 87 GLU A CA 1
ATOM 673 C C . GLU A 1 87 ? 3.132 -12.666 -15.686 1.00 94.62 87 GLU A C 1
ATOM 675 O O . GLU A 1 87 ? 4.260 -12.757 -16.175 1.00 94.62 87 GLU A O 1
ATOM 680 N N . LEU A 1 88 ? 2.226 -11.818 -16.178 1.00 94.81 88 LEU A N 1
ATOM 681 C CA . LEU A 1 88 ? 2.491 -10.960 -17.332 1.00 94.81 88 LEU A CA 1
ATOM 682 C C . LEU A 1 88 ? 3.689 -10.030 -17.091 1.00 94.81 88 LEU A C 1
ATOM 684 O O . LEU A 1 88 ? 4.547 -9.887 -17.964 1.00 94.81 88 LEU A O 1
ATOM 688 N N . LYS A 1 89 ? 3.777 -9.417 -15.902 1.00 92.50 89 LYS A N 1
ATOM 689 C CA . LYS A 1 89 ? 4.925 -8.576 -15.521 1.00 92.50 89 LYS A CA 1
ATOM 690 C C . LYS A 1 89 ? 6.214 -9.381 -15.466 1.00 92.50 89 LYS A C 1
ATOM 692 O O . LYS A 1 89 ? 7.231 -8.904 -15.956 1.00 92.50 89 LYS A O 1
ATOM 697 N N . PHE A 1 90 ? 6.168 -10.575 -14.881 1.00 94.94 90 PHE A N 1
ATOM 698 C CA . PHE A 1 90 ? 7.332 -11.447 -14.780 1.00 94.94 90 PHE A CA 1
ATOM 699 C C . PHE A 1 90 ? 7.896 -11.780 -16.166 1.00 94.94 90 PHE A C 1
ATOM 701 O O . PHE A 1 90 ? 9.070 -11.529 -16.428 1.00 94.94 90 PHE A O 1
ATOM 708 N N . ARG A 1 91 ? 7.039 -12.232 -17.091 1.00 96.75 91 ARG A N 1
ATOM 709 C CA . ARG A 1 91 ? 7.441 -12.555 -18.470 1.00 96.75 91 ARG A CA 1
ATOM 710 C C . ARG A 1 91 ? 8.002 -11.342 -19.219 1.00 96.75 91 ARG A C 1
ATOM 712 O O . ARG A 1 91 ? 8.992 -11.473 -19.931 1.00 96.75 91 ARG A O 1
ATOM 719 N N . ALA A 1 92 ? 7.397 -10.165 -19.049 1.00 94.44 92 ALA A N 1
ATOM 720 C CA . ALA A 1 92 ? 7.882 -8.934 -19.673 1.00 94.44 92 ALA A CA 1
ATOM 721 C C . ALA A 1 92 ? 9.272 -8.530 -19.153 1.00 94.44 92 ALA A C 1
ATOM 723 O O . ALA A 1 92 ? 10.156 -8.215 -19.945 1.00 94.44 92 ALA A O 1
ATOM 724 N N . VAL A 1 93 ? 9.481 -8.591 -17.833 1.00 93.62 93 VAL A N 1
ATOM 725 C CA . VAL A 1 93 ? 10.778 -8.280 -17.215 1.00 93.62 93 VAL A CA 1
ATOM 726 C C . VAL A 1 93 ? 11.847 -9.272 -17.663 1.00 93.62 93 VAL A C 1
ATOM 728 O O . VAL A 1 93 ? 12.940 -8.849 -18.028 1.00 93.62 93 VAL A O 1
ATOM 731 N N . GLU A 1 94 ? 11.539 -10.571 -17.704 1.00 96.44 94 GLU A N 1
ATOM 732 C CA . GLU A 1 94 ? 12.474 -11.563 -18.239 1.00 96.44 94 GLU A CA 1
ATOM 733 C C . GLU A 1 94 ? 12.867 -11.272 -19.690 1.00 96.44 94 GLU A C 1
ATOM 735 O O . GLU A 1 94 ? 14.046 -11.366 -20.030 1.00 96.44 94 GLU A O 1
ATOM 740 N N . ALA A 1 95 ? 11.897 -10.930 -20.544 1.00 95.44 95 ALA A N 1
ATOM 741 C CA . ALA A 1 95 ? 12.164 -10.615 -21.943 1.00 95.44 95 ALA A CA 1
ATOM 742 C C . ALA A 1 95 ? 13.090 -9.398 -22.075 1.00 95.44 95 ALA A C 1
ATOM 744 O O . ALA A 1 95 ? 14.039 -9.441 -22.851 1.00 95.44 95 ALA A O 1
ATOM 745 N N . TRP A 1 96 ? 12.873 -8.349 -21.276 1.00 93.94 96 TRP A N 1
ATOM 746 C CA . TRP A 1 96 ? 13.724 -7.158 -21.303 1.00 93.94 96 TRP A CA 1
ATOM 747 C C . TRP A 1 96 ? 15.136 -7.408 -20.784 1.00 93.94 96 TRP A C 1
ATOM 749 O O . TRP A 1 96 ? 16.080 -6.845 -21.319 1.00 93.94 96 TRP A O 1
ATOM 759 N N . ILE A 1 97 ? 15.297 -8.249 -19.759 1.00 92.25 97 ILE A N 1
ATOM 760 C CA . ILE A 1 97 ? 16.624 -8.603 -19.231 1.00 92.25 97 ILE A CA 1
ATOM 761 C C . ILE A 1 97 ? 17.422 -9.428 -20.249 1.00 92.25 97 ILE A C 1
ATOM 763 O O . ILE A 1 97 ? 18.641 -9.300 -20.321 1.00 92.25 97 ILE A O 1
ATOM 767 N N . LYS A 1 98 ? 16.747 -10.286 -21.024 1.00 94.56 98 LYS A N 1
ATOM 768 C CA . LYS A 1 98 ? 17.377 -11.135 -22.048 1.00 94.56 98 LYS A CA 1
ATOM 769 C C . LYS A 1 98 ? 17.739 -10.366 -23.326 1.00 94.56 98 LYS A C 1
ATOM 771 O O . LYS A 1 98 ? 18.553 -10.857 -24.103 1.00 94.56 98 LYS A O 1
ATOM 776 N N . ASP A 1 99 ? 17.148 -9.197 -23.557 1.00 93.75 99 ASP A N 1
ATOM 777 C CA . ASP A 1 99 ? 17.399 -8.386 -24.747 1.00 93.75 99 ASP A CA 1
ATOM 778 C C . ASP A 1 99 ? 18.698 -7.573 -24.607 1.00 93.75 99 ASP A C 1
ATOM 780 O O . ASP A 1 99 ? 18.782 -6.612 -23.843 1.00 93.75 99 ASP A O 1
ATOM 784 N N . SER A 1 100 ? 19.716 -7.928 -25.397 1.00 90.81 100 SER A N 1
ATOM 785 C CA . SER A 1 100 ? 21.016 -7.246 -25.415 1.00 90.81 100 SER A CA 1
ATOM 786 C C . SER A 1 100 ? 20.955 -5.794 -25.897 1.00 90.81 100 SER A C 1
ATOM 788 O O . SER A 1 100 ? 21.900 -5.037 -25.679 1.00 90.81 100 SER A O 1
ATOM 790 N N . HIS A 1 101 ? 19.873 -5.391 -26.565 1.00 91.31 101 HIS A N 1
ATOM 791 C CA . HIS A 1 101 ? 19.673 -4.011 -26.994 1.00 91.31 101 HIS A CA 1
ATOM 792 C C . HIS A 1 101 ? 19.108 -3.126 -25.881 1.00 91.31 101 HIS A C 1
ATOM 794 O O . HIS A 1 101 ? 19.129 -1.904 -26.026 1.00 91.31 101 HIS A O 1
ATOM 800 N N . ILE A 1 102 ? 18.633 -3.691 -24.767 1.00 90.12 102 ILE A N 1
ATOM 801 C CA . ILE A 1 102 ? 18.069 -2.932 -23.648 1.00 90.12 102 ILE A CA 1
ATOM 802 C C . ILE A 1 102 ? 19.128 -2.777 -22.553 1.00 90.12 102 ILE A C 1
ATOM 804 O O . ILE A 1 102 ? 19.440 -3.697 -21.805 1.00 90.12 102 ILE A O 1
ATOM 808 N N . SER A 1 103 ? 19.660 -1.563 -22.415 1.00 90.19 103 SER A N 1
ATOM 809 C CA . SER A 1 103 ? 20.547 -1.171 -21.321 1.00 90.19 103 SER A CA 1
ATOM 810 C C . SER A 1 103 ? 19.852 -0.127 -20.455 1.00 90.19 103 SER A C 1
ATOM 812 O O . SER A 1 103 ? 19.886 1.076 -20.731 1.00 90.19 103 SER A O 1
ATOM 814 N N . PHE A 1 104 ? 19.246 -0.582 -19.355 1.00 87.25 104 PHE A N 1
ATOM 815 C CA . PHE A 1 104 ? 18.502 0.272 -18.418 1.00 87.25 104 PHE A CA 1
ATOM 816 C C . PHE A 1 104 ? 19.295 1.493 -17.926 1.00 87.25 104 PHE A C 1
ATOM 818 O O . PHE A 1 104 ? 18.704 2.517 -17.587 1.00 87.25 104 PHE A O 1
ATOM 825 N N . MET A 1 105 ? 20.628 1.398 -17.923 1.00 87.88 105 MET A N 1
ATOM 826 C CA . MET A 1 105 ? 21.524 2.460 -17.474 1.00 87.88 105 MET A CA 1
ATOM 827 C C . MET A 1 105 ? 22.027 3.380 -18.587 1.00 87.88 105 MET A C 1
ATOM 829 O O . MET A 1 105 ? 22.607 4.413 -18.271 1.00 87.88 105 MET A O 1
ATOM 833 N N . GLN A 1 106 ? 21.850 3.046 -19.865 1.00 86.06 106 GLN A N 1
ATOM 834 C CA . GLN A 1 106 ? 22.468 3.810 -20.957 1.00 86.06 106 GLN A CA 1
ATOM 835 C C . GLN A 1 106 ? 21.465 4.301 -21.995 1.00 86.06 106 GLN A C 1
ATOM 837 O O . GLN A 1 106 ? 21.606 5.419 -22.482 1.00 86.06 106 GLN A O 1
ATOM 842 N N . ASN A 1 107 ? 20.446 3.506 -22.326 1.00 88.06 107 ASN A N 1
ATOM 843 C CA . ASN A 1 107 ? 19.562 3.799 -23.456 1.00 88.06 107 ASN A CA 1
ATOM 844 C C . ASN A 1 107 ? 18.065 3.787 -23.110 1.00 88.06 107 ASN A C 1
ATOM 846 O O . ASN A 1 107 ? 17.230 3.854 -24.009 1.00 88.06 107 ASN A O 1
ATOM 850 N N . CYS A 1 108 ? 17.718 3.751 -21.822 1.00 90.06 108 CYS A N 1
ATOM 851 C CA . CYS A 1 108 ? 16.331 3.746 -21.366 1.00 90.06 108 CYS A CA 1
ATOM 852 C C . CYS A 1 108 ? 15.914 5.088 -20.749 1.00 90.06 108 CYS A C 1
ATOM 854 O O . CYS A 1 108 ? 16.633 5.683 -19.943 1.00 90.06 108 CYS A O 1
ATOM 856 N N . VAL A 1 109 ? 14.702 5.529 -21.096 1.00 89.06 109 VAL A N 1
ATOM 857 C CA . VAL A 1 109 ? 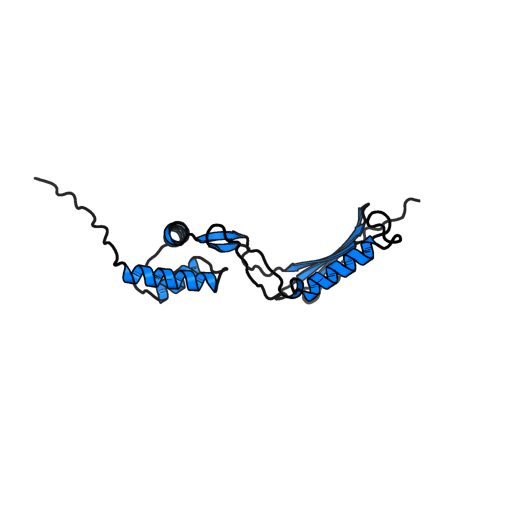13.979 6.603 -20.405 1.00 89.06 109 VAL A CA 1
ATOM 858 C C . VAL A 1 109 ? 12.730 5.990 -19.784 1.00 89.06 109 VAL A C 1
ATOM 860 O O . VAL A 1 109 ? 11.876 5.451 -20.485 1.00 89.06 109 VAL A O 1
ATOM 863 N N . PHE A 1 110 ? 12.619 6.080 -18.466 1.00 88.44 110 PHE A N 1
ATOM 864 C CA . PHE A 1 110 ? 11.466 5.624 -17.707 1.00 88.44 110 PHE A CA 1
ATOM 865 C C . PHE A 1 110 ? 10.448 6.747 -17.629 1.00 88.44 110 PHE A C 1
ATOM 867 O O . PHE A 1 110 ? 10.768 7.846 -17.176 1.00 88.44 110 PHE A O 1
ATOM 874 N N . ILE A 1 111 ? 9.227 6.464 -18.070 1.00 89.19 111 ILE A N 1
ATOM 875 C CA . ILE A 1 111 ? 8.113 7.401 -18.000 1.00 89.19 111 ILE A CA 1
ATOM 876 C C . ILE A 1 111 ? 7.123 6.858 -16.983 1.00 89.19 111 ILE A C 1
ATOM 878 O O . ILE A 1 111 ? 6.576 5.774 -17.182 1.00 89.19 111 ILE A O 1
ATOM 882 N N . ASP A 1 112 ? 6.871 7.616 -15.921 1.00 86.38 112 ASP A N 1
ATOM 883 C CA . ASP A 1 112 ? 5.814 7.297 -14.968 1.00 86.38 112 ASP A CA 1
ATOM 884 C C . ASP A 1 112 ? 4.838 8.459 -14.817 1.00 86.38 112 ASP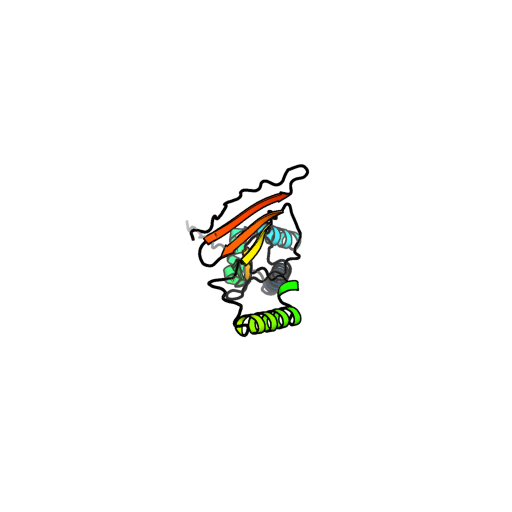 A C 1
ATOM 886 O O . ASP A 1 112 ? 5.168 9.635 -14.992 1.00 86.38 112 ASP A O 1
ATOM 890 N N . LYS A 1 113 ? 3.595 8.101 -14.502 1.00 80.75 113 LYS A N 1
ATOM 891 C CA . LYS A 1 113 ? 2.547 9.045 -14.160 1.00 80.75 113 LYS A CA 1
ATOM 892 C C . LYS A 1 113 ? 2.042 8.733 -12.764 1.00 80.75 113 LYS A C 1
ATOM 894 O O . LYS A 1 113 ? 1.208 7.840 -12.594 1.00 80.75 113 LYS A O 1
ATOM 899 N N . PHE A 1 114 ? 2.445 9.533 -11.784 1.00 76.19 114 PHE A N 1
ATOM 900 C CA . PHE A 1 114 ? 1.876 9.432 -10.448 1.00 76.19 114 PHE A CA 1
ATOM 901 C C . PHE A 1 114 ? 0.751 10.451 -10.252 1.00 76.19 114 PHE A C 1
ATOM 903 O O . PHE A 1 114 ? 0.767 11.567 -10.774 1.00 76.19 114 PHE A O 1
ATOM 910 N N . GLY A 1 115 ? -0.296 10.028 -9.547 1.00 70.19 115 GLY A N 1
ATOM 911 C CA . GLY A 1 115 ? -1.466 10.845 -9.250 1.00 70.19 115 GLY A CA 1
ATOM 912 C C . GLY A 1 115 ? -1.570 11.109 -7.759 1.00 70.19 115 GLY A C 1
ATOM 913 O O . GLY A 1 115 ? -1.574 10.168 -6.969 1.00 70.19 115 GLY A O 1
ATOM 914 N N . PHE A 1 116 ? -1.718 12.371 -7.373 1.00 68.81 116 PHE A N 1
ATOM 915 C CA . PHE A 1 116 ? -2.135 12.722 -6.024 1.00 68.81 116 PHE A CA 1
ATOM 916 C C . PHE A 1 116 ? -3.648 12.621 -5.935 1.00 68.81 116 PHE A C 1
ATOM 918 O O . PHE A 1 116 ? -4.368 13.445 -6.501 1.00 68.81 116 PHE A O 1
ATOM 925 N N . ASN A 1 117 ? -4.136 11.617 -5.212 1.00 68.44 117 ASN A N 1
ATOM 926 C CA . ASN A 1 117 ? -5.537 11.593 -4.836 1.00 68.44 117 ASN A CA 1
ATOM 927 C C . ASN A 1 117 ? -5.720 12.510 -3.621 1.00 68.44 117 ASN A C 1
ATOM 929 O O . ASN A 1 117 ? -5.267 12.172 -2.530 1.00 68.44 117 ASN A O 1
ATOM 933 N N . LEU A 1 118 ? -6.375 13.661 -3.808 1.00 65.19 118 LEU A N 1
ATOM 934 C CA . LEU A 1 118 ? -6.742 14.544 -2.695 1.00 65.19 118 LEU A CA 1
ATOM 935 C C . LEU A 1 118 ? -7.850 13.955 -1.808 1.00 65.19 118 LEU A C 1
ATOM 937 O O . LEU A 1 118 ? -8.209 14.566 -0.806 1.00 65.19 118 LEU A O 1
ATOM 941 N N . HIS A 1 119 ? -8.402 12.786 -2.144 1.00 64.75 119 HIS A N 1
ATOM 942 C CA . HIS A 1 119 ? -9.353 12.118 -1.273 1.00 64.75 119 HIS A CA 1
ATOM 943 C C . HIS A 1 119 ? -8.675 11.713 0.045 1.00 64.75 119 HIS A C 1
ATOM 945 O O . HIS A 1 119 ? -7.875 10.775 0.108 1.00 64.75 119 HIS A O 1
ATOM 951 N N . THR A 1 120 ? -9.036 12.406 1.121 1.00 62.75 120 THR A N 1
ATOM 952 C CA . THR A 1 120 ? -8.542 12.192 2.482 1.00 62.75 120 THR A CA 1
ATOM 953 C C . THR A 1 120 ? -9.209 10.966 3.111 1.00 62.75 120 THR A C 1
ATOM 955 O O . THR A 1 120 ? -9.992 11.083 4.050 1.00 62.75 120 THR A O 1
ATOM 958 N N . VAL A 1 121 ? -8.938 9.762 2.594 1.00 66.38 121 VAL A N 1
ATOM 959 C CA . VAL A 1 121 ? -9.172 8.559 3.414 1.00 66.38 121 VAL A CA 1
ATOM 960 C C . VAL A 1 121 ? -8.084 8.523 4.480 1.00 66.38 121 VAL A C 1
ATOM 962 O O . VAL A 1 121 ? -6.909 8.729 4.164 1.00 66.38 121 VAL A O 1
ATOM 965 N N . ARG A 1 122 ? -8.471 8.244 5.727 1.00 72.06 122 ARG A N 1
ATOM 966 C CA . ARG A 1 122 ? -7.546 8.047 6.847 1.00 72.06 122 ARG A CA 1
ATOM 967 C C . ARG A 1 122 ? -6.425 7.077 6.449 1.00 72.06 122 ARG A C 1
ATOM 969 O O . ARG A 1 122 ? -6.687 6.058 5.817 1.00 72.06 122 ARG A O 1
ATOM 976 N N . SER A 1 123 ? -5.181 7.402 6.801 1.00 76.19 123 SER A N 1
ATOM 977 C CA . SER A 1 123 ? -3.986 6.593 6.498 1.00 76.19 123 SER A CA 1
ATOM 978 C C . SER A 1 123 ? -3.742 5.460 7.497 1.00 76.19 123 SER A C 1
ATOM 980 O O . SER A 1 123 ? -2.883 4.614 7.266 1.00 76.19 123 SER A O 1
ATOM 982 N N . GLN A 1 124 ? -4.487 5.445 8.600 1.00 82.38 124 GLN A N 1
ATOM 983 C CA . GLN A 1 124 ? -4.336 4.507 9.704 1.00 82.38 124 GLN A CA 1
ATOM 984 C C . GLN A 1 124 ? -5.660 3.789 9.971 1.00 82.38 124 GLN A C 1
ATOM 986 O O . GLN A 1 124 ? -6.724 4.414 9.930 1.00 82.38 124 GLN A O 1
ATOM 991 N N . SER A 1 125 ? -5.590 2.498 10.269 1.00 83.50 125 SER A N 1
ATOM 992 C CA . SER A 1 125 ? -6.721 1.668 10.682 1.00 83.50 125 SER A CA 1
ATOM 993 C C . SER A 1 125 ? -6.350 0.887 11.928 1.00 83.50 125 SER A C 1
ATOM 995 O O . SER A 1 125 ? -5.183 0.827 12.314 1.00 83.50 125 SER A O 1
ATOM 997 N N . ARG A 1 126 ? -7.345 0.265 12.555 1.00 83.31 126 ARG A N 1
ATOM 998 C CA . ARG A 1 126 ? -7.073 -0.710 13.607 1.00 83.31 126 ARG A CA 1
ATOM 999 C C . ARG A 1 126 ? -6.998 -2.110 13.016 1.00 83.31 126 ARG A C 1
ATOM 1001 O O . ARG A 1 126 ? -7.790 -2.452 12.143 1.00 83.31 126 ARG A O 1
ATOM 1008 N N . SER A 1 127 ? -6.043 -2.891 13.491 1.00 84.31 127 SER A N 1
ATOM 1009 C CA . SER A 1 127 ? -5.950 -4.332 13.256 1.00 84.31 127 SER A CA 1
ATOM 1010 C C . SER A 1 127 ? -5.492 -5.005 14.540 1.00 84.31 127 SER A C 1
ATOM 1012 O O . SER A 1 127 ? -5.084 -4.326 15.488 1.00 84.31 127 SER A O 1
ATOM 1014 N N . LYS A 1 128 ? -5.585 -6.333 14.586 1.00 84.88 128 LYS A N 1
ATOM 1015 C CA . LYS A 1 128 ? -5.003 -7.091 15.686 1.00 84.88 128 LYS A CA 1
ATOM 1016 C C . LYS A 1 128 ? -3.508 -6.815 15.772 1.00 84.88 128 LYS A C 1
ATOM 1018 O O . LYS A 1 128 ? -2.847 -6.538 14.768 1.00 84.88 128 LYS A O 1
ATOM 1023 N N . LYS A 1 129 ? -2.994 -6.877 16.992 1.00 82.50 129 LYS A N 1
ATOM 1024 C CA . LYS A 1 129 ? -1.576 -6.743 17.283 1.00 82.50 129 LYS A CA 1
ATOM 1025 C C . LYS A 1 129 ? -0.797 -7.728 16.410 1.00 82.50 129 LYS A C 1
ATOM 1027 O O . LYS A 1 129 ? -1.219 -8.867 16.233 1.00 82.50 129 LYS A O 1
ATOM 1032 N N . ASP A 1 130 ? 0.292 -7.238 15.828 1.00 80.94 130 ASP A N 1
ATOM 1033 C CA . ASP A 1 130 ? 1.175 -7.970 14.913 1.00 80.94 130 ASP A CA 1
ATOM 1034 C C . ASP A 1 130 ? 0.560 -8.350 13.546 1.00 80.94 130 ASP A C 1
ATOM 1036 O O . ASP A 1 130 ? 1.238 -8.934 12.700 1.00 80.94 130 ASP A O 1
ATOM 1040 N N . GLU A 1 131 ? -0.682 -7.942 13.254 1.00 82.19 131 GLU A N 1
ATOM 1041 C CA . GLU A 1 131 ? -1.297 -8.088 11.933 1.00 82.19 131 GLU A CA 1
ATOM 1042 C C . GLU A 1 131 ? -1.281 -6.776 11.141 1.00 82.19 131 GLU A C 1
ATOM 1044 O O . GLU A 1 131 ? -1.620 -5.697 11.638 1.00 82.19 131 GLU A O 1
ATOM 1049 N N . LEU A 1 132 ? -0.966 -6.870 9.845 1.00 76.81 132 LEU A N 1
ATOM 1050 C CA . LEU A 1 132 ? -1.053 -5.728 8.941 1.00 76.81 132 LEU A CA 1
ATOM 1051 C C . LEU A 1 132 ? -2.509 -5.329 8.692 1.00 76.81 132 LEU A C 1
ATOM 1053 O O . LEU A 1 132 ? -3.323 -6.106 8.193 1.00 76.81 132 LEU A O 1
ATOM 1057 N N . ALA A 1 133 ? -2.779 -4.053 8.921 1.00 78.62 133 ALA A N 1
ATOM 1058 C CA . ALA A 1 133 ? -3.968 -3.349 8.482 1.00 78.62 133 ALA A CA 1
ATOM 1059 C C . ALA A 1 133 ? -4.092 -3.351 6.944 1.00 78.62 133 ALA A C 1
ATOM 1061 O O . ALA A 1 133 ? -3.492 -2.520 6.252 1.00 78.62 133 ALA A O 1
ATOM 1062 N N . LYS A 1 134 ? -4.873 -4.282 6.388 1.00 78.69 134 LYS A N 1
ATOM 1063 C CA . LYS A 1 134 ? -5.144 -4.372 4.945 1.00 78.69 134 LYS A CA 1
ATOM 1064 C C . LYS A 1 134 ? -6.522 -3.807 4.639 1.00 78.69 134 LYS A C 1
ATOM 1066 O O . LYS A 1 134 ? -7.517 -4.251 5.198 1.00 78.69 134 LYS A O 1
ATOM 1071 N N . VAL A 1 135 ? -6.584 -2.861 3.705 1.00 75.44 135 VAL A N 1
ATOM 1072 C CA . VAL A 1 135 ? -7.858 -2.334 3.204 1.00 75.44 135 VAL A CA 1
ATOM 1073 C C . VAL A 1 135 ? -7.858 -2.414 1.687 1.00 75.44 135 VAL A C 1
ATOM 1075 O O . VAL A 1 135 ? -6.981 -1.862 1.014 1.00 75.44 135 VAL A O 1
ATOM 1078 N N . VAL A 1 136 ? -8.861 -3.106 1.147 1.00 70.44 136 VAL A N 1
ATOM 1079 C CA . VAL A 1 136 ? -9.156 -3.082 -0.285 1.00 70.44 136 VAL A CA 1
ATOM 1080 C C . VAL A 1 136 ? -9.878 -1.775 -0.565 1.00 70.44 136 VAL A C 1
ATOM 1082 O O . VAL A 1 136 ? -11.000 -1.562 -0.117 1.00 70.44 136 VAL A O 1
ATOM 1085 N N . ILE A 1 137 ? -9.215 -0.871 -1.276 1.00 66.00 137 ILE A N 1
ATOM 1086 C CA . ILE A 1 137 ? -9.784 0.431 -1.617 1.00 66.00 137 ILE A CA 1
ATOM 1087 C C . ILE A 1 137 ? -10.157 0.407 -3.095 1.00 66.00 137 ILE A C 1
ATOM 1089 O O . ILE A 1 137 ? -9.293 0.236 -3.961 1.00 66.00 137 ILE A O 1
ATOM 1093 N N . ALA A 1 138 ? -11.446 0.599 -3.384 1.00 57.81 138 ALA A N 1
ATOM 1094 C CA . ALA A 1 138 ? -11.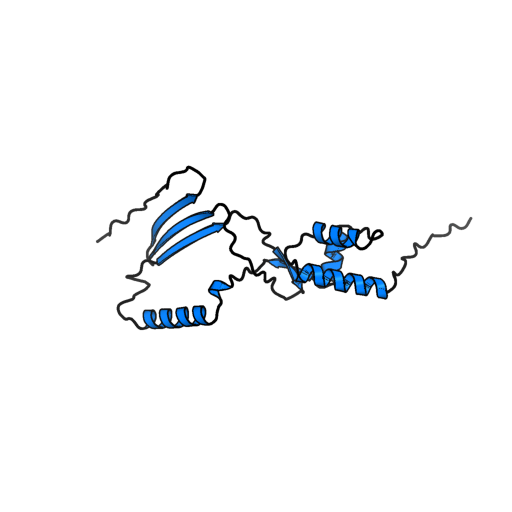888 0.939 -4.728 1.00 57.81 138 ALA A CA 1
ATOM 1095 C C . ALA A 1 138 ? -11.186 2.236 -5.142 1.00 57.81 138 ALA A C 1
ATOM 1097 O O . ALA A 1 138 ? -11.129 3.192 -4.372 1.00 57.81 138 ALA A O 1
ATOM 1098 N N . THR A 1 139 ? -10.602 2.274 -6.338 1.00 56.81 139 THR A N 1
ATOM 1099 C CA . THR A 1 139 ? -9.890 3.461 -6.825 1.00 56.81 139 THR A CA 1
ATOM 1100 C C . THR A 1 139 ? -10.906 4.546 -7.204 1.00 56.81 139 THR A C 1
ATOM 1102 O O . THR A 1 139 ? -11.179 4.760 -8.379 1.00 56.81 139 THR A O 1
ATOM 1105 N N . THR A 1 140 ? -11.521 5.206 -6.221 1.00 53.38 140 THR A N 1
ATOM 1106 C CA . THR A 1 140 ? -12.407 6.352 -6.441 1.00 53.38 140 THR A CA 1
ATOM 1107 C C . THR A 1 140 ? -11.566 7.595 -6.722 1.00 53.38 140 THR A C 1
ATOM 1109 O O . THR A 1 140 ? -10.689 7.989 -5.946 1.00 53.38 140 THR A O 1
ATOM 1112 N N . MET A 1 141 ? -11.796 8.181 -7.896 1.00 48.06 141 MET A N 1
ATOM 1113 C CA . MET A 1 141 ? -11.048 9.325 -8.404 1.00 48.06 141 MET A CA 1
ATOM 1114 C C . MET A 1 141 ? -11.663 10.623 -7.871 1.00 48.06 141 MET A C 1
ATOM 1116 O O . MET A 1 141 ? -12.713 11.046 -8.343 1.00 48.06 141 MET A O 1
ATOM 1120 N N . GLY A 1 142 ? -11.022 11.251 -6.881 1.00 55.56 142 GLY A N 1
ATOM 1121 C CA . GLY A 1 142 ? -11.274 12.657 -6.552 1.00 55.56 142 GLY A CA 1
ATOM 1122 C C . GLY A 1 142 ? -10.636 13.601 -7.582 1.00 55.56 142 GLY A C 1
ATOM 1123 O O . GLY A 1 142 ? -10.196 13.177 -8.650 1.00 55.56 142 GLY A O 1
ATOM 1124 N N . THR A 1 143 ? -10.526 14.889 -7.254 1.00 55.75 143 THR A N 1
ATOM 1125 C CA . THR A 1 143 ? -9.687 15.846 -7.998 1.00 55.75 143 THR A CA 1
ATOM 1126 C C . THR A 1 143 ? -8.236 15.361 -7.974 1.00 55.75 143 THR A C 1
ATOM 1128 O O . THR A 1 143 ? -7.632 15.314 -6.901 1.00 55.75 143 THR A O 1
ATOM 1131 N N . ILE A 1 144 ? -7.674 14.981 -9.127 1.00 58.91 144 ILE A N 1
ATOM 1132 C CA . ILE A 1 144 ? -6.332 14.389 -9.188 1.00 58.91 144 ILE A CA 1
ATOM 1133 C C . ILE A 1 144 ? -5.360 15.310 -9.911 1.00 58.91 144 ILE A C 1
ATOM 1135 O O . ILE A 1 144 ? -5.506 15.620 -11.092 1.00 58.91 144 ILE A O 1
ATOM 1139 N N . ASN A 1 145 ? -4.300 15.677 -9.200 1.00 63.47 145 ASN A N 1
ATOM 1140 C CA . ASN A 1 145 ? -3.107 16.223 -9.827 1.00 63.47 145 ASN A CA 1
ATOM 1141 C C . ASN A 1 145 ? -2.284 15.050 -10.326 1.00 63.47 145 ASN A C 1
ATOM 1143 O O . ASN A 1 145 ? -1.846 14.229 -9.523 1.00 63.47 145 ASN A O 1
ATOM 1147 N N . PHE A 1 146 ? -2.092 14.953 -11.635 1.00 63.91 146 PHE A N 1
ATOM 1148 C CA . PHE A 1 146 ? -1.185 13.962 -12.188 1.00 63.91 146 PHE A CA 1
ATOM 1149 C C . PHE A 1 146 ? 0.108 14.628 -12.597 1.00 63.91 146 PHE A C 1
ATOM 1151 O O . PHE A 1 146 ? 0.107 15.643 -13.295 1.00 63.91 146 PHE A O 1
ATOM 1158 N N . HIS A 1 147 ? 1.195 14.011 -12.184 1.00 70.19 147 HIS A N 1
ATOM 1159 C CA . HIS A 1 147 ? 2.527 14.382 -12.572 1.00 70.19 147 HIS A CA 1
ATOM 1160 C C . HIS A 1 147 ? 3.059 13.337 -13.543 1.00 70.19 147 HIS A C 1
ATOM 1162 O O . HIS A 1 147 ? 2.845 12.147 -13.327 1.00 70.19 147 HIS A O 1
ATOM 1168 N N . ILE A 1 148 ? 3.648 13.776 -14.649 1.00 76.00 148 ILE A N 1
ATOM 1169 C CA . ILE A 1 148 ? 4.277 12.903 -15.637 1.00 76.00 148 ILE A CA 1
ATOM 1170 C C . ILE A 1 148 ? 5.762 13.202 -15.597 1.00 76.00 148 ILE A C 1
ATOM 1172 O O . ILE A 1 148 ? 6.164 14.290 -16.015 1.00 76.00 148 ILE A O 1
ATOM 1176 N N . ASP A 1 149 ? 6.534 12.219 -15.161 1.00 77.88 149 ASP A N 1
ATOM 1177 C CA . ASP A 1 149 ? 7.983 12.299 -15.136 1.00 77.88 149 ASP A CA 1
ATOM 1178 C C . ASP A 1 149 ? 8.582 11.378 -16.173 1.00 77.88 149 ASP A C 1
ATOM 1180 O O . ASP A 1 149 ? 8.138 10.248 -16.366 1.00 77.88 149 ASP A O 1
ATOM 1184 N N . ALA A 1 150 ? 9.612 11.884 -16.834 1.00 86.00 150 ALA A N 1
ATOM 1185 C CA . ALA A 1 150 ? 10.527 11.095 -17.627 1.00 86.00 150 ALA A CA 1
ATOM 1186 C C . ALA A 1 150 ? 11.904 11.196 -16.973 1.00 86.00 150 ALA A C 1
ATOM 1188 O O . ALA A 1 150 ? 12.416 12.304 -16.798 1.00 86.00 150 ALA A O 1
ATOM 1189 N N . ILE A 1 151 ? 12.505 10.064 -16.623 1.00 88.62 151 ILE A N 1
ATOM 1190 C CA . ILE A 1 151 ? 13.841 9.991 -16.023 1.00 88.62 151 ILE A CA 1
ATOM 1191 C C . ILE A 1 151 ? 14.710 8.991 -16.777 1.00 88.62 151 ILE A C 1
ATOM 1193 O O . ILE A 1 151 ? 14.217 8.003 -17.310 1.00 88.62 151 ILE A O 1
ATOM 1197 N N . CYS A 1 152 ? 16.012 9.225 -16.803 1.00 89.38 152 CYS A N 1
ATOM 1198 C CA . CYS A 1 152 ? 16.999 8.217 -17.172 1.00 89.38 152 CYS A CA 1
ATOM 1199 C C . CYS A 1 152 ? 18.031 8.089 -16.047 1.00 89.38 152 CYS A C 1
ATOM 1201 O O . CYS A 1 152 ? 18.012 8.861 -15.088 1.00 89.38 152 CYS A O 1
ATOM 1203 N N . SER A 1 153 ? 18.944 7.128 -16.170 1.00 87.12 153 SER A N 1
ATOM 1204 C CA . SER A 1 153 ? 20.029 6.884 -15.204 1.00 87.12 153 SER A CA 1
ATOM 1205 C C . SER A 1 153 ? 20.863 8.124 -14.863 1.00 87.12 153 SER A C 1
ATOM 1207 O O . SER A 1 153 ? 21.402 8.221 -13.766 1.00 87.12 153 SER A O 1
ATOM 1209 N N . LEU A 1 154 ? 20.967 9.076 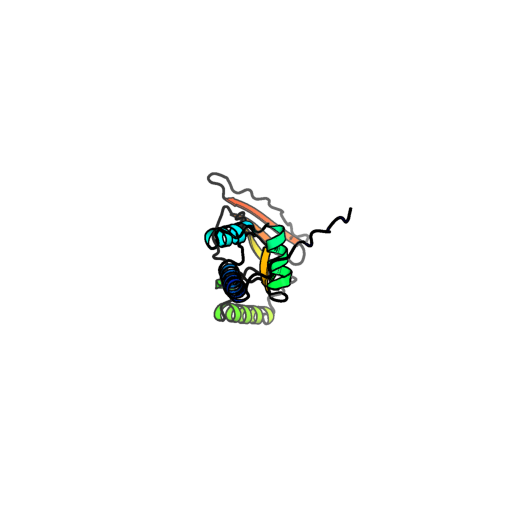-15.793 1.00 83.94 154 LEU A N 1
ATOM 1210 C CA . LEU A 1 154 ? 21.791 10.270 -15.638 1.00 83.94 154 LEU A CA 1
ATOM 1211 C C . LEU A 1 154 ? 21.058 11.414 -14.934 1.00 83.94 154 LEU A C 1
ATOM 1213 O O . LEU A 1 154 ? 21.685 12.177 -14.202 1.00 83.94 154 LEU A O 1
ATOM 1217 N N . ARG A 1 155 ? 19.762 11.607 -15.219 1.00 80.81 155 ARG A N 1
ATOM 1218 C CA . ARG A 1 155 ? 18.989 12.766 -14.744 1.00 80.81 155 ARG A CA 1
ATOM 1219 C C . ARG A 1 155 ? 17.495 12.653 -15.029 1.00 80.81 155 ARG A C 1
ATOM 1221 O O . ARG A 1 155 ? 17.028 11.824 -15.809 1.00 80.81 155 ARG A O 1
ATOM 1228 N N . VAL A 1 156 ? 16.759 13.596 -14.450 1.00 81.75 156 VAL A N 1
ATOM 1229 C CA . VAL A 1 156 ? 15.381 13.900 -14.829 1.00 81.75 156 VAL A CA 1
ATOM 1230 C C . VAL A 1 156 ? 15.357 14.546 -16.216 1.00 81.75 156 VAL A C 1
ATOM 1232 O O . VAL A 1 156 ? 16.034 15.544 -16.463 1.00 81.75 156 VAL A O 1
ATOM 1235 N N . VAL A 1 157 ? 14.584 13.956 -17.126 1.00 83.81 157 VAL A N 1
ATOM 1236 C CA . VAL A 1 157 ? 14.442 14.383 -18.524 1.00 83.81 157 VAL A CA 1
ATOM 1237 C C . VAL A 1 157 ? 13.296 15.379 -18.676 1.00 83.81 157 VAL A C 1
ATOM 1239 O O . VAL A 1 157 ? 13.440 16.371 -19.382 1.00 83.81 157 VAL A O 1
ATOM 1242 N N . ASN A 1 158 ? 12.146 15.130 -18.044 1.00 80.69 158 ASN A N 1
ATOM 1243 C CA . ASN A 1 158 ? 10.987 16.019 -18.123 1.00 80.69 158 ASN A CA 1
ATOM 1244 C C . ASN A 1 158 ? 10.044 15.810 -16.935 1.00 80.69 158 ASN A C 1
ATOM 1246 O O . ASN A 1 158 ? 9.919 14.692 -16.453 1.00 80.69 158 ASN A O 1
ATOM 1250 N N . VAL A 1 159 ? 9.362 16.882 -16.530 1.00 77.88 159 VAL A N 1
ATOM 1251 C CA . VAL A 1 159 ? 8.520 16.965 -15.330 1.00 77.88 159 VAL A CA 1
ATOM 1252 C C . VAL A 1 159 ? 7.267 17.761 -15.687 1.00 77.88 159 VAL A C 1
ATOM 1254 O O . VAL A 1 159 ? 7.315 18.971 -15.905 1.00 77.88 159 VAL A O 1
ATOM 1257 N N . GLY A 1 160 ? 6.124 17.094 -15.823 1.00 75.75 160 GLY A N 1
ATOM 1258 C CA . GLY A 1 160 ? 4.878 17.708 -16.284 1.00 75.75 160 GLY A CA 1
ATOM 1259 C C . GLY A 1 160 ? 3.777 17.658 -15.235 1.00 75.75 160 GLY A C 1
ATOM 1260 O O . GLY A 1 160 ? 3.323 16.575 -14.890 1.00 75.75 160 GLY A O 1
ATOM 1261 N N . LEU A 1 161 ? 3.258 18.811 -14.799 1.00 73.06 161 LEU A N 1
ATOM 1262 C CA . LEU A 1 161 ? 2.104 18.870 -13.897 1.00 73.06 161 LEU A CA 1
ATOM 1263 C C . LEU A 1 161 ? 0.802 19.101 -14.676 1.00 73.06 161 LEU A C 1
ATOM 1265 O O . LEU A 1 161 ? 0.638 20.107 -15.367 1.00 73.06 161 LEU A O 1
ATOM 1269 N N . LYS A 1 162 ? -0.163 18.192 -14.520 1.00 70.12 162 LYS A N 1
ATOM 1270 C CA . LYS A 1 162 ? -1.533 18.369 -15.005 1.00 70.12 162 LYS A CA 1
ATOM 1271 C C . LYS A 1 162 ? -2.488 18.512 -13.821 1.00 70.12 162 LYS A C 1
ATOM 1273 O O . LYS A 1 162 ? -2.739 17.551 -13.098 1.00 70.12 162 LYS A O 1
ATOM 1278 N N . LEU A 1 163 ? -3.036 19.715 -13.667 1.00 64.31 163 LEU A N 1
ATOM 1279 C CA . LEU A 1 163 ? -4.073 20.052 -12.694 1.00 64.31 163 LEU A CA 1
ATOM 1280 C C . LEU A 1 163 ? -5.447 19.851 -13.342 1.00 64.31 163 LEU A C 1
ATOM 1282 O O . LEU A 1 163 ? -5.751 20.499 -14.341 1.00 64.31 163 LEU A O 1
ATOM 1286 N N . THR A 1 164 ? -6.287 18.977 -12.789 1.00 57.53 164 THR A N 1
ATOM 1287 C CA . THR A 1 164 ? -7.694 18.870 -13.203 1.00 57.53 164 THR A CA 1
ATOM 1288 C C . THR A 1 164 ? -8.572 19.647 -12.226 1.00 57.53 164 THR A C 1
ATOM 1290 O O . THR A 1 164 ? -9.111 19.069 -11.291 1.00 57.53 164 THR A O 1
ATOM 1293 N N . ARG A 1 165 ? -8.719 20.961 -12.409 1.00 53.38 165 ARG A N 1
ATOM 1294 C CA . ARG A 1 165 ? -9.893 21.694 -11.900 1.00 53.38 165 ARG A CA 1
ATOM 1295 C C . ARG A 1 165 ? -10.799 22.005 -13.087 1.00 53.38 165 ARG A C 1
ATOM 1297 O O . ARG A 1 165 ? -10.301 22.149 -14.202 1.00 53.38 165 ARG A O 1
ATOM 1304 N N . ALA A 1 166 ? -12.110 22.088 -12.860 1.00 42.78 166 ALA A N 1
ATOM 1305 C CA . ALA A 1 166 ? -13.042 22.561 -13.880 1.00 42.78 166 ALA A CA 1
ATOM 1306 C C . ALA A 1 166 ? -12.563 23.938 -14.386 1.00 42.78 166 ALA A C 1
ATOM 1308 O O . ALA A 1 166 ? -12.599 24.914 -13.643 1.00 42.78 166 ALA A O 1
ATOM 1309 N N . GLY A 1 167 ? -12.028 23.987 -15.614 1.00 45.47 167 GLY A N 1
ATOM 1310 C CA . GLY A 1 167 ? -11.668 25.229 -16.307 1.00 45.47 167 GLY A CA 1
ATOM 1311 C C . GLY A 1 167 ? -10.192 25.661 -16.365 1.00 45.47 167 GLY A C 1
ATOM 1312 O O . GLY A 1 167 ? -9.950 26.758 -16.860 1.00 45.47 167 GLY A O 1
ATOM 1313 N N . THR A 1 168 ? -9.188 24.883 -15.929 1.00 50.25 168 THR A N 1
ATOM 1314 C CA . THR A 1 168 ? -7.774 25.347 -15.969 1.00 50.25 168 THR A CA 1
ATOM 1315 C C . THR A 1 168 ? -6.866 24.646 -16.991 1.00 50.25 168 THR A C 1
ATOM 1317 O O . THR A 1 168 ? -7.022 23.470 -17.318 1.00 50.25 168 THR A O 1
ATOM 1320 N N . LYS A 1 169 ? -5.905 25.419 -17.528 1.00 49.69 169 LYS A N 1
ATOM 1321 C CA . LYS A 1 169 ? -4.977 25.048 -18.612 1.00 49.69 169 LYS A CA 1
ATOM 1322 C C . LYS A 1 169 ? -3.793 24.204 -18.107 1.00 49.69 169 LYS A C 1
ATOM 1324 O O . LYS A 1 169 ? -3.366 24.313 -16.962 1.00 49.69 169 LYS A O 1
ATOM 1329 N N . TYR A 1 170 ? -3.244 23.376 -18.996 1.00 49.12 170 TYR A N 1
ATOM 1330 C CA . TYR A 1 170 ? -2.029 22.584 -18.771 1.00 49.12 170 TYR A CA 1
ATOM 1331 C C . TYR A 1 170 ? -0.792 23.491 -18.654 1.00 49.12 170 TYR A C 1
ATOM 1333 O O . TYR A 1 170 ? -0.495 24.241 -19.583 1.00 49.12 170 TYR A O 1
ATOM 1341 N N . HIS A 1 171 ? -0.054 23.394 -17.544 1.00 51.81 171 HIS A N 1
ATOM 1342 C CA . HIS A 1 171 ? 1.209 24.111 -17.349 1.00 51.81 171 HIS A CA 1
ATOM 1343 C C . HIS A 1 171 ? 2.393 23.160 -17.534 1.00 51.81 171 HIS A C 1
ATOM 1345 O O . HIS A 1 171 ? 2.688 22.319 -16.685 1.00 51.81 171 HIS A O 1
ATOM 1351 N N . LYS A 1 172 ? 3.087 23.301 -18.666 1.00 51.38 172 LYS A N 1
ATOM 1352 C CA . LYS A 1 172 ? 4.292 22.530 -18.979 1.00 51.38 172 LYS A CA 1
ATOM 1353 C C . LYS A 1 172 ? 5.520 23.253 -18.439 1.00 51.38 172 LYS A C 1
ATOM 1355 O O . LYS A 1 172 ? 5.859 24.316 -18.945 1.00 51.38 172 LYS A O 1
ATOM 1360 N N . HIS A 1 173 ? 6.215 22.647 -17.487 1.00 51.69 173 HIS A N 1
ATOM 1361 C CA . HIS A 1 173 ? 7.579 23.047 -17.161 1.00 51.69 173 HIS A CA 1
ATOM 1362 C C . HIS A 1 173 ? 8.506 22.126 -17.953 1.00 51.69 173 HIS A C 1
ATOM 1364 O O . HIS A 1 173 ? 8.587 20.935 -17.686 1.00 51.69 173 HIS A O 1
ATOM 1370 N N . LYS A 1 174 ? 9.118 22.645 -19.021 1.00 46.12 174 LYS A N 1
ATOM 1371 C CA . LYS A 1 174 ? 10.100 21.884 -19.799 1.00 46.12 174 LYS A CA 1
ATOM 1372 C C . LYS A 1 174 ? 11.479 22.150 -19.219 1.00 46.12 174 LYS A C 1
ATOM 1374 O O . LYS A 1 174 ? 11.992 23.254 -19.366 1.00 46.12 174 LYS A O 1
ATOM 1379 N N . PHE A 1 175 ? 12.095 21.130 -18.645 1.00 48.78 175 PHE A N 1
ATOM 1380 C CA . PHE A 1 175 ? 13.544 21.108 -18.496 1.00 48.78 175 PHE A CA 1
ATOM 1381 C C . PHE A 1 175 ? 14.099 20.503 -19.789 1.00 48.78 175 PHE A C 1
ATOM 1383 O O . PHE A 1 175 ? 13.839 19.345 -20.096 1.00 48.78 175 PHE A O 1
ATOM 1390 N N . PHE A 1 176 ? 14.752 21.310 -20.628 1.00 42.44 176 PHE A N 1
ATOM 1391 C CA . PHE A 1 176 ? 15.344 20.817 -21.873 1.00 42.44 176 PHE A CA 1
ATOM 1392 C C . PHE A 1 176 ? 16.731 20.237 -21.598 1.00 42.44 176 PHE A C 1
ATOM 1394 O O . PHE A 1 176 ? 17.589 20.908 -21.029 1.00 42.44 176 PHE A O 1
ATOM 1401 N N . CYS A 1 177 ? 16.969 19.013 -22.063 1.00 45.84 177 CYS A N 1
ATOM 1402 C CA . CYS A 1 177 ? 18.318 18.503 -22.259 1.00 45.84 177 CYS A CA 1
ATOM 1403 C C . CYS A 1 177 ? 18.756 18.794 -23.688 1.00 45.84 177 CYS A C 1
ATOM 1405 O O . CYS A 1 177 ? 18.236 18.189 -24.622 1.00 45.84 177 CYS A O 1
ATOM 1407 N N . THR A 1 178 ? 19.755 19.653 -23.858 1.00 41.97 178 THR A N 1
ATOM 1408 C CA . THR A 1 178 ? 20.685 19.474 -24.971 1.00 41.97 178 THR A CA 1
ATOM 1409 C C . THR A 1 178 ? 21.610 18.297 -24.631 1.00 41.97 178 THR A C 1
ATOM 1411 O O . THR A 1 178 ? 22.000 18.134 -23.462 1.00 41.97 178 THR A O 1
ATOM 1414 N N . PRO A 1 179 ? 21.940 17.429 -25.603 1.00 39.19 179 PRO A N 1
ATOM 1415 C CA . PRO A 1 179 ? 23.056 16.513 -25.441 1.00 39.19 179 PRO A CA 1
ATOM 1416 C C . PRO A 1 179 ? 24.317 17.366 -25.286 1.00 39.19 179 PRO A C 1
ATOM 1418 O O . PRO A 1 179 ? 24.556 18.261 -26.097 1.00 39.19 179 PRO A O 1
ATOM 1421 N N . LYS A 1 180 ? 25.117 17.116 -24.248 1.00 42.00 180 LYS A N 1
ATOM 1422 C CA . LYS A 1 180 ? 26.543 17.406 -24.374 1.00 42.00 180 LYS A CA 1
ATOM 1423 C C . LYS A 1 180 ? 27.105 16.239 -25.180 1.00 42.00 180 LYS A C 1
ATOM 1425 O O . LYS A 1 180 ? 27.075 15.115 -24.682 1.00 42.00 180 LYS A O 1
ATOM 1430 N N . LEU A 1 181 ? 27.436 16.519 -26.442 1.00 35.09 181 LEU A N 1
ATOM 1431 C CA . LEU A 1 181 ? 28.361 15.710 -27.235 1.00 35.09 181 LEU A CA 1
ATOM 1432 C C . LEU A 1 181 ? 29.704 15.625 -26.504 1.00 35.09 181 LEU A C 1
ATOM 1434 O O . LEU A 1 181 ? 30.070 16.642 -25.865 1.00 35.09 181 LEU A O 1
#

Organism: Rhizopus oryzae (NCBI:txid64495)

Radius of gyration: 27.28 Å; chains: 1; bounding box: 57×39×94 Å

Secondary structure (DSSP, 8-state):
--------------HHHHHHHHHHHHHHHHH-TT--HHHHHHHHHHH-TT----HHHHHHHHHHTS-EEEEE-EE--GGGSSHHHHHHHHHHHHHHHH-TT--TTTT--EEEEEEEE-----SEEEEETTS--EE-------SEEEEEEEE-SSSEEEEEEEE--TT---EEE--------

Sequence (181 aa):
MGSSTGATHRKKKTGLSSRILLLQLVRFIDNNPVAMLAQIADVLSDKFEDLKISRSGMDKHLEEDCSYTLNIITKIPPKRNSPDIIELKFRAVEAWIKDSHISFMQNCVFIDKFGFNLHTVRSQSRSKKDELAKVVIATTMGTINFHIDAICSLRVVNVGLKLTRAGTKYHKHKFFCTPKL